Protein AF-A0A3T0C502-F1 (afdb_monomer_lite)

Sequence (153 aa):
MANKHCISLKINGWQAVAGLDWHVELTRHRRTLRAQARTRGHALFVVVPEKDDGVDGALTGSGSPPAEGTGLQVSLAQLVLPGLGPATAAIFPLDNLYWFVASEPDGRLSLFSDIVGTRDQVIQALRLYEERTPLPEAGRRCLAPGRFRGAGQ

Secondary structure (DSSP, 8-state):
---PPPEEEEETTEEEEE--EEEEES---HHHHHHHHHHTT-SEEEEEEPPSSS---EEEEEE------SSPEEEHHHHHHHHH-TTEEEEEE-SSSEEEEEB-TTSPBPTT--EEE-HHHHHHHHHHHHHHSPPPTT--EEE--GGGS-S--

Structure (mmCIF, N/CA/C/O backbone):
data_AF-A0A3T0C502-F1
#
_entry.id   AF-A0A3T0C502-F1
#
loop_
_atom_site.group_PDB
_atom_site.id
_atom_site.type_symbol
_atom_site.label_atom_id
_atom_site.label_alt_id
_atom_site.label_comp_id
_atom_site.label_asym_id
_atom_site.label_entity_id
_atom_site.label_seq_id
_atom_site.pdbx_PDB_ins_code
_atom_site.Cartn_x
_atom_site.Cartn_y
_atom_site.Cartn_z
_atom_site.occupancy
_atom_site.B_iso_or_equiv
_atom_site.auth_seq_id
_atom_site.auth_comp_id
_atom_site.auth_asym_id
_atom_site.auth_atom_id
_atom_site.pdbx_PDB_model_num
ATOM 1 N N . MET A 1 1 ? 5.789 15.612 6.087 1.00 41.38 1 MET A N 1
ATOM 2 C CA . MET A 1 1 ? 5.078 14.369 5.715 1.00 41.38 1 MET A CA 1
ATOM 3 C C . MET A 1 1 ? 3.609 14.572 6.033 1.00 41.38 1 MET A C 1
ATOM 5 O O . MET A 1 1 ? 3.317 15.023 7.132 1.00 41.38 1 MET A O 1
ATOM 9 N N . ALA A 1 2 ? 2.715 14.361 5.065 1.00 44.28 2 ALA A N 1
ATOM 10 C CA . ALA A 1 2 ? 1.274 14.448 5.300 1.00 44.28 2 ALA A CA 1
ATOM 11 C C . ALA A 1 2 ? 0.855 13.366 6.309 1.00 44.28 2 ALA A C 1
ATOM 13 O O . ALA A 1 2 ? 1.360 12.248 6.236 1.00 44.28 2 ALA A O 1
ATOM 14 N N . ASN A 1 3 ? -0.035 13.704 7.244 1.00 54.72 3 ASN A N 1
ATOM 15 C CA . ASN A 1 3 ? -0.624 12.744 8.179 1.00 54.72 3 ASN A CA 1
ATOM 16 C C . ASN A 1 3 ? -1.300 11.626 7.372 1.00 54.72 3 ASN A C 1
ATOM 18 O O . ASN A 1 3 ? -2.313 11.876 6.717 1.00 54.72 3 ASN A O 1
ATOM 22 N N . LYS A 1 4 ? -0.736 10.414 7.376 1.00 67.38 4 LYS A N 1
ATOM 23 C CA . LYS A 1 4 ? -1.421 9.249 6.814 1.00 67.38 4 LYS A CA 1
ATOM 24 C C . LYS A 1 4 ? -2.505 8.808 7.786 1.00 67.38 4 LYS A C 1
ATOM 26 O O . LYS A 1 4 ? -2.261 8.676 8.983 1.00 67.38 4 LYS A O 1
ATOM 31 N N . HIS A 1 5 ? -3.708 8.591 7.269 1.00 82.56 5 HIS A N 1
ATOM 32 C CA . HIS A 1 5 ? -4.814 8.069 8.058 1.00 82.56 5 HIS A CA 1
ATOM 33 C C . HIS A 1 5 ? -4.760 6.539 8.051 1.00 82.56 5 HIS A C 1
ATOM 35 O O . HIS A 1 5 ? -4.856 5.927 6.992 1.00 82.56 5 HIS A O 1
ATOM 41 N N . CYS A 1 6 ? -4.639 5.907 9.219 1.00 87.94 6 CYS A N 1
ATOM 42 C CA . CYS A 1 6 ? -4.907 4.476 9.333 1.00 87.94 6 CYS A CA 1
ATOM 43 C C . CYS A 1 6 ? -6.409 4.262 9.539 1.00 87.94 6 CYS A C 1
ATOM 45 O O . CYS A 1 6 ? -7.013 4.899 10.403 1.00 87.94 6 CYS A O 1
ATOM 47 N N . ILE A 1 7 ? -7.003 3.333 8.794 1.00 89.31 7 ILE A N 1
ATOM 48 C CA . ILE A 1 7 ? -8.386 2.889 9.021 1.00 89.31 7 ILE A CA 1
ATOM 49 C C . ILE A 1 7 ? -8.425 1.381 9.228 1.00 89.31 7 ILE A C 1
ATOM 51 O O . ILE A 1 7 ? -7.528 0.667 8.785 1.00 89.31 7 ILE A O 1
ATOM 55 N N . SER A 1 8 ? -9.487 0.897 9.867 1.00 89.81 8 SER A N 1
ATOM 56 C CA . SER A 1 8 ? -9.753 -0.529 10.041 1.00 89.81 8 SER A CA 1
ATOM 57 C C . SER A 1 8 ? -11.122 -0.868 9.459 1.00 89.81 8 SER A C 1
ATOM 59 O O . SER A 1 8 ? -12.113 -0.211 9.772 1.00 89.81 8 SER A O 1
ATOM 61 N N . LEU A 1 9 ? -11.174 -1.887 8.605 1.00 88.62 9 LEU A N 1
ATOM 62 C CA . LEU A 1 9 ? -12.395 -2.437 8.025 1.00 88.62 9 LEU A CA 1
ATOM 63 C C . LEU A 1 9 ? -12.643 -3.829 8.606 1.00 88.62 9 LEU A C 1
ATOM 65 O O . LEU A 1 9 ? -11.736 -4.660 8.664 1.00 88.62 9 LEU A O 1
ATOM 69 N N . LYS A 1 10 ? -13.884 -4.120 9.001 1.00 88.56 10 LYS A N 1
ATOM 70 C CA . LYS A 1 10 ? -14.269 -5.471 9.432 1.00 88.56 10 LYS A CA 1
ATOM 71 C C . LYS A 1 10 ? -14.574 -6.327 8.205 1.00 88.56 10 LYS A C 1
ATOM 73 O O . LYS A 1 10 ? -15.567 -6.086 7.527 1.00 88.56 10 LYS A O 1
ATOM 78 N N . ILE A 1 11 ? -13.745 -7.334 7.936 1.00 84.94 11 ILE A N 1
ATOM 79 C CA . ILE A 1 11 ? -13.925 -8.270 6.814 1.00 84.94 11 ILE A CA 1
ATOM 80 C C . ILE A 1 11 ? -13.817 -9.695 7.353 1.00 84.94 11 ILE A C 1
ATOM 82 O O . ILE A 1 11 ? -12.772 -10.072 7.869 1.00 84.94 11 ILE A O 1
ATOM 86 N N . ASN A 1 12 ? -14.887 -10.491 7.245 1.00 82.44 12 ASN A N 1
ATOM 87 C CA . ASN A 1 12 ? -14.915 -11.909 7.647 1.00 82.44 12 ASN A CA 1
ATOM 88 C C . ASN A 1 12 ? -14.347 -12.186 9.059 1.00 82.44 12 ASN A C 1
ATOM 90 O O . ASN A 1 12 ? -13.645 -13.168 9.279 1.00 82.44 12 ASN A O 1
ATOM 94 N N . GLY A 1 13 ? -14.626 -11.300 10.022 1.00 83.25 13 GLY A N 1
ATOM 95 C CA . GLY A 1 13 ? -14.128 -11.409 11.401 1.00 83.25 13 GLY A CA 1
ATOM 96 C C . GLY A 1 13 ? -12.702 -10.886 11.625 1.00 83.25 13 GLY A C 1
ATOM 97 O O . GLY A 1 13 ? -12.251 -10.824 12.769 1.00 83.25 13 GLY A O 1
ATOM 98 N N . TRP A 1 14 ? -12.001 -10.461 10.574 1.00 85.44 14 TRP A N 1
ATOM 99 C CA . TRP A 1 14 ? -10.716 -9.770 10.665 1.00 85.44 14 TRP A CA 1
ATOM 100 C C . TRP A 1 14 ? -10.892 -8.258 10.734 1.00 85.44 14 TRP A C 1
ATOM 102 O O . TRP A 1 14 ? -11.866 -7.698 10.228 1.00 85.44 14 TRP A O 1
ATOM 112 N N . GLN A 1 15 ? -9.902 -7.602 11.330 1.00 89.19 15 GLN A N 1
ATOM 113 C CA . GLN A 1 15 ? -9.708 -6.162 11.240 1.00 89.19 15 GLN A CA 1
ATOM 114 C C . GLN A 1 15 ? -8.661 -5.875 10.169 1.00 89.19 15 GLN A C 1
ATOM 116 O O . GLN A 1 15 ? -7.459 -5.926 10.424 1.00 89.19 15 GLN A O 1
ATOM 121 N N . ALA A 1 16 ? -9.113 -5.626 8.946 1.00 90.19 16 ALA A N 1
ATOM 122 C CA . ALA A 1 16 ? -8.233 -5.310 7.837 1.00 90.19 16 ALA A CA 1
ATOM 123 C C . ALA A 1 16 ? -7.858 -3.825 7.872 1.00 90.19 16 ALA A C 1
ATOM 125 O O . ALA A 1 16 ? -8.712 -2.951 7.733 1.00 90.19 16 ALA A O 1
ATOM 126 N N . VAL A 1 17 ? -6.574 -3.547 8.062 1.00 90.88 17 VAL A N 1
ATOM 127 C CA . VAL A 1 17 ? -6.029 -2.205 8.252 1.00 90.88 17 VAL A CA 1
ATOM 128 C C . VAL A 1 17 ? -5.441 -1.682 6.948 1.00 90.88 17 VAL A C 1
ATOM 130 O O . VAL A 1 17 ? -4.624 -2.357 6.320 1.00 90.88 17 VAL A O 1
ATOM 133 N N . ALA A 1 18 ? -5.835 -0.471 6.569 1.00 92.75 18 ALA A N 1
ATOM 134 C CA . ALA A 1 18 ? -5.265 0.283 5.455 1.00 92.75 18 ALA A CA 1
ATOM 135 C C . ALA A 1 18 ? -4.549 1.534 5.967 1.00 92.75 18 ALA A C 1
ATOM 137 O O . ALA A 1 18 ? -4.845 2.014 7.067 1.00 92.75 18 ALA A O 1
ATOM 138 N N . GLY A 1 19 ? -3.643 2.080 5.158 1.00 92.06 19 GLY A N 1
ATOM 139 C CA . GLY A 1 19 ? -2.880 3.269 5.529 1.00 92.06 19 GLY A CA 1
ATOM 140 C C . GLY A 1 19 ? -1.625 2.952 6.336 1.00 92.06 19 GLY A C 1
ATOM 141 O O . GLY A 1 19 ? -1.269 3.741 7.208 1.00 92.06 19 GLY A O 1
ATOM 142 N N . LEU A 1 20 ? -1.003 1.786 6.128 1.00 90.38 20 LEU A N 1
ATOM 143 C CA . LEU A 1 20 ? 0.241 1.439 6.812 1.00 90.38 20 LEU A CA 1
ATOM 144 C C . LEU A 1 20 ? 1.429 2.186 6.195 1.00 90.38 20 LEU A C 1
ATOM 146 O O . LEU A 1 20 ? 1.501 2.433 4.990 1.00 90.38 20 LEU A O 1
ATOM 150 N N . ASP A 1 21 ? 2.397 2.524 7.036 1.00 86.44 21 ASP A N 1
ATOM 151 C CA . ASP A 1 21 ? 3.694 3.019 6.611 1.00 86.44 21 ASP A CA 1
ATOM 152 C C . ASP A 1 21 ? 4.592 1.855 6.224 1.00 86.44 21 ASP A C 1
ATOM 154 O O . ASP A 1 21 ? 4.943 1.008 7.049 1.00 86.44 21 ASP A O 1
ATOM 158 N N . TRP A 1 22 ? 4.928 1.815 4.937 1.00 87.00 22 TRP A N 1
ATOM 159 C CA . TRP A 1 22 ? 5.726 0.762 4.336 1.00 87.00 22 TRP A CA 1
ATOM 160 C C . TRP A 1 22 ? 7.195 1.165 4.235 1.00 87.00 22 TRP A C 1
ATOM 162 O O . TRP A 1 22 ? 7.528 2.231 3.715 1.00 87.00 22 TRP A O 1
ATOM 172 N N . HIS A 1 23 ? 8.075 0.285 4.706 1.00 82.38 23 HIS A N 1
ATOM 173 C CA . HIS A 1 23 ? 9.520 0.482 4.734 1.00 82.38 23 HIS A CA 1
ATOM 174 C C . HIS A 1 23 ? 10.250 -0.763 4.246 1.00 82.38 23 HIS A C 1
ATOM 176 O O . HIS A 1 23 ? 9.935 -1.878 4.666 1.00 82.38 23 HIS A O 1
ATOM 182 N N . VAL A 1 24 ? 11.267 -0.564 3.407 1.00 82.62 24 VAL A N 1
ATOM 183 C CA . VAL A 1 24 ? 12.256 -1.607 3.117 1.00 82.62 24 VAL A CA 1
ATOM 184 C C . VAL A 1 24 ? 13.231 -1.672 4.279 1.00 82.62 24 VAL A C 1
ATOM 186 O O . VAL A 1 24 ? 13.819 -0.665 4.671 1.00 82.62 24 VAL A O 1
ATOM 189 N N . GLU A 1 25 ? 13.397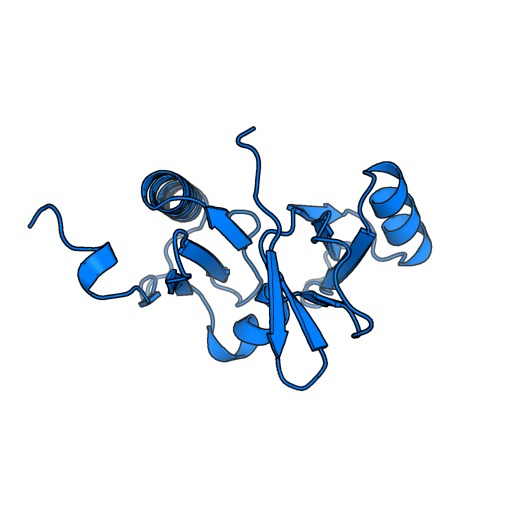 -2.866 4.820 1.00 81.75 25 GLU A N 1
ATOM 190 C CA . GLU A 1 25 ? 14.316 -3.167 5.903 1.00 81.75 25 GLU A CA 1
ATOM 191 C C . GLU A 1 25 ? 15.440 -4.040 5.368 1.00 81.75 25 GLU A C 1
ATOM 193 O O . GLU A 1 25 ? 1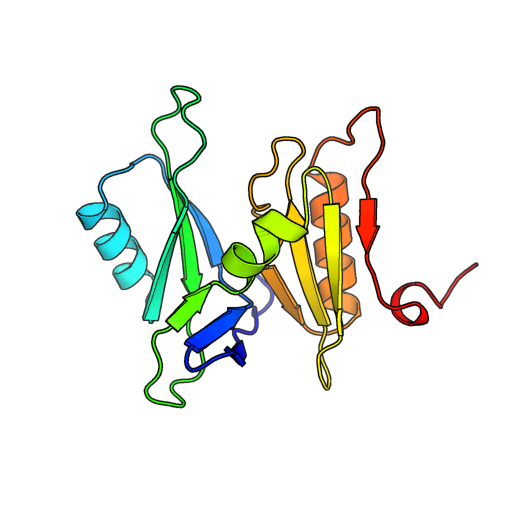5.189 -5.001 4.649 1.00 81.75 25 GLU A O 1
ATOM 198 N N . LEU A 1 26 ? 16.677 -3.748 5.766 1.00 78.69 26 LEU A N 1
ATOM 199 C CA . LEU A 1 26 ? 17.885 -4.455 5.312 1.00 78.69 26 LEU A CA 1
ATOM 200 C C . LEU A 1 26 ? 18.121 -5.786 6.051 1.00 78.69 26 LEU A C 1
ATOM 202 O O . LEU A 1 26 ? 19.238 -6.290 6.125 1.00 78.69 26 LEU A O 1
ATOM 206 N N . THR A 1 27 ? 17.099 -6.320 6.721 1.00 76.88 27 THR A N 1
ATOM 207 C CA . THR A 1 27 ? 17.199 -7.567 7.478 1.00 76.88 27 THR A CA 1
ATOM 208 C C . THR A 1 27 ? 15.907 -8.362 7.398 1.00 76.88 27 THR A C 1
ATOM 210 O O . THR A 1 27 ? 14.814 -7.807 7.359 1.00 76.88 27 THR A O 1
ATOM 213 N N . ARG A 1 28 ? 16.021 -9.692 7.448 1.00 73.62 28 ARG A N 1
ATOM 214 C CA . ARG A 1 28 ? 14.883 -10.623 7.534 1.00 73.62 28 ARG A CA 1
ATOM 215 C C . ARG A 1 28 ? 14.614 -11.103 8.966 1.00 73.62 28 ARG A C 1
ATOM 217 O O . ARG A 1 28 ? 13.663 -11.849 9.217 1.00 73.62 28 ARG A O 1
ATOM 224 N N . HIS A 1 29 ? 15.430 -10.691 9.942 1.00 80.81 29 HIS A N 1
ATOM 225 C CA . HIS A 1 29 ? 15.307 -11.162 11.320 1.00 80.81 29 HIS A CA 1
ATOM 226 C C . HIS A 1 29 ? 14.041 -10.616 11.987 1.00 80.81 29 HIS A C 1
ATOM 228 O O . HIS A 1 29 ? 14.021 -9.515 12.535 1.00 80.81 29 HIS A O 1
ATOM 234 N N . ARG A 1 30 ? 12.980 -11.432 12.021 1.00 76.25 30 ARG A N 1
ATOM 235 C CA . ARG A 1 30 ? 11.655 -11.061 12.558 1.00 76.25 30 ARG A CA 1
ATOM 236 C C . ARG A 1 30 ? 11.701 -10.446 13.960 1.00 76.25 30 ARG A C 1
ATOM 238 O O . ARG A 1 30 ? 10.876 -9.590 14.264 1.00 76.25 30 ARG A O 1
ATOM 245 N N . ARG A 1 31 ? 12.632 -10.874 14.823 1.00 81.38 31 ARG A N 1
ATOM 246 C CA . ARG A 1 31 ? 12.812 -10.294 16.167 1.00 81.38 31 ARG A CA 1
ATOM 247 C C . ARG A 1 31 ? 13.289 -8.841 16.093 1.00 81.38 31 ARG A C 1
ATOM 249 O O . ARG A 1 31 ? 12.717 -8.000 16.778 1.00 81.38 31 ARG A O 1
ATOM 256 N N . THR A 1 32 ? 14.281 -8.564 15.251 1.00 81.69 32 THR A N 1
ATOM 257 C CA . THR A 1 32 ? 14.820 -7.220 15.001 1.00 81.69 32 THR A CA 1
ATOM 258 C C . THR A 1 32 ? 13.765 -6.325 14.369 1.00 81.69 32 THR A C 1
ATOM 260 O O . THR A 1 32 ? 13.492 -5.250 14.893 1.00 81.69 32 THR A O 1
ATOM 263 N N . LEU A 1 33 ? 13.082 -6.816 13.333 1.00 77.62 33 LEU A N 1
ATOM 264 C CA . LEU A 1 33 ? 12.044 -6.049 12.648 1.00 77.62 33 LEU A CA 1
ATOM 265 C C . LEU A 1 33 ? 10.871 -5.691 13.578 1.00 77.62 33 LEU A C 1
ATOM 267 O O . LEU A 1 33 ? 10.401 -4.557 13.601 1.00 77.62 33 LEU A O 1
ATOM 271 N N . ARG A 1 34 ? 10.438 -6.634 14.430 1.00 76.81 34 ARG A N 1
ATOM 272 C CA . ARG A 1 34 ? 9.427 -6.362 15.468 1.00 76.81 34 ARG A CA 1
ATOM 273 C C . ARG A 1 34 ? 9.899 -5.326 16.486 1.00 76.81 34 ARG A C 1
ATOM 275 O O . ARG A 1 34 ? 9.087 -4.538 16.961 1.00 76.81 34 ARG A O 1
ATOM 282 N N . ALA A 1 35 ? 11.178 -5.345 16.863 1.00 80.75 35 ALA A N 1
ATOM 283 C CA . ALA A 1 35 ? 11.734 -4.352 17.777 1.00 80.75 35 ALA A CA 1
ATOM 284 C C . ALA A 1 35 ? 11.742 -2.955 17.133 1.00 80.75 35 ALA A C 1
ATOM 286 O O . ALA A 1 35 ? 11.277 -2.007 17.758 1.00 80.75 35 ALA A O 1
ATOM 287 N N . GLN A 1 36 ? 12.161 -2.845 15.869 1.00 77.94 36 GLN A N 1
ATOM 288 C CA . GLN A 1 36 ? 12.138 -1.591 15.109 1.00 77.94 36 GLN A CA 1
ATOM 289 C C . GLN A 1 36 ? 10.715 -1.032 14.967 1.00 77.94 36 GLN A C 1
ATOM 291 O O . GLN A 1 36 ? 10.474 0.136 15.266 1.00 77.94 36 GLN A O 1
ATOM 296 N N . ALA A 1 37 ? 9.738 -1.870 14.617 1.00 72.56 37 ALA A N 1
ATOM 297 C CA . ALA A 1 37 ? 8.341 -1.445 14.520 1.00 72.56 37 ALA A CA 1
ATOM 298 C C . ALA A 1 37 ? 7.785 -0.906 15.848 1.00 72.56 37 ALA A C 1
ATOM 300 O O . ALA A 1 37 ? 7.097 0.114 15.865 1.00 72.56 37 ALA A O 1
ATOM 301 N N . ARG A 1 38 ? 8.148 -1.536 16.975 1.00 74.44 38 ARG A N 1
ATOM 302 C CA . ARG A 1 38 ? 7.800 -1.034 18.314 1.00 74.44 38 ARG A CA 1
ATOM 303 C C . ARG A 1 38 ? 8.454 0.307 18.623 1.00 74.44 38 ARG A C 1
ATOM 305 O O . ARG A 1 38 ? 7.785 1.169 19.179 1.00 74.44 38 ARG A O 1
ATOM 312 N N . THR A 1 39 ? 9.720 0.514 18.249 1.00 77.50 39 THR A N 1
ATOM 313 C CA . THR A 1 39 ? 10.389 1.816 18.455 1.00 77.50 39 THR A CA 1
ATOM 314 C C . THR A 1 39 ? 9.743 2.953 17.666 1.00 77.50 39 THR A C 1
ATOM 316 O O . THR A 1 39 ? 9.821 4.100 18.088 1.00 77.50 39 THR A O 1
ATOM 319 N N . ARG A 1 40 ? 9.049 2.639 16.566 1.00 71.19 40 ARG A N 1
ATOM 320 C CA . ARG A 1 40 ? 8.265 3.600 15.778 1.00 71.19 40 ARG A CA 1
ATOM 321 C C . ARG A 1 40 ? 6.842 3.823 16.325 1.00 71.19 40 ARG A C 1
ATOM 323 O O . ARG A 1 40 ? 6.085 4.597 15.757 1.00 71.19 40 ARG A O 1
ATOM 330 N N . GLY A 1 41 ? 6.476 3.172 17.435 1.00 61.84 41 GLY A N 1
ATOM 331 C CA . GLY A 1 41 ? 5.191 3.368 18.117 1.00 61.84 41 GLY A CA 1
ATOM 332 C C . GLY A 1 41 ? 3.995 2.682 17.451 1.00 61.84 41 GLY A C 1
ATOM 333 O O . GLY A 1 41 ? 2.855 3.031 17.748 1.00 61.84 41 GLY A O 1
ATOM 334 N N . HIS A 1 42 ? 4.225 1.720 16.556 1.00 66.44 42 HIS A N 1
ATOM 335 C CA . HIS A 1 42 ? 3.154 1.111 15.767 1.00 66.44 42 HIS A CA 1
ATOM 336 C C . HIS A 1 42 ? 2.541 -0.129 16.432 1.00 66.44 42 HIS A C 1
ATOM 338 O O . HIS A 1 42 ? 3.248 -0.964 17.002 1.00 66.44 42 HIS A O 1
ATOM 344 N N . ALA A 1 43 ? 1.215 -0.263 16.320 1.00 60.78 43 ALA A N 1
ATOM 345 C CA . ALA A 1 43 ? 0.443 -1.353 16.923 1.00 60.78 43 ALA A CA 1
ATOM 346 C C . ALA A 1 43 ? 0.337 -2.586 16.009 1.00 60.78 43 ALA A C 1
ATOM 348 O O . ALA A 1 43 ? 0.371 -3.718 16.493 1.00 60.78 43 ALA A O 1
ATOM 349 N N . LEU A 1 44 ? 0.273 -2.372 14.691 1.00 70.00 44 LEU A N 1
ATOM 350 C CA . LEU A 1 44 ? 0.312 -3.442 13.698 1.00 70.00 44 LEU A CA 1
ATOM 351 C C . LEU A 1 44 ? 1.704 -3.525 13.067 1.00 70.00 44 LEU A C 1
ATOM 353 O O . LEU A 1 44 ? 2.298 -2.506 12.717 1.00 70.00 44 LEU A O 1
ATOM 357 N N . PHE A 1 45 ? 2.206 -4.749 12.910 1.00 73.44 45 PHE A N 1
ATOM 358 C CA . PHE A 1 45 ? 3.467 -5.036 12.240 1.00 73.44 45 PHE A CA 1
ATOM 359 C C . PHE A 1 45 ? 3.287 -6.190 11.258 1.00 73.44 45 PHE A C 1
ATOM 361 O O . PHE A 1 45 ? 3.023 -7.329 11.658 1.00 73.44 45 PHE A O 1
ATOM 368 N N . VAL A 1 46 ? 3.457 -5.889 9.976 1.00 75.81 46 VAL A N 1
ATOM 369 C CA . VAL A 1 46 ? 3.336 -6.847 8.879 1.00 75.81 46 VAL A CA 1
ATOM 370 C C . VAL A 1 46 ? 4.684 -6.989 8.193 1.00 75.81 46 VAL A C 1
ATOM 372 O O . VAL A 1 46 ? 5.351 -5.993 7.943 1.00 75.81 46 VAL A O 1
ATOM 375 N N . VAL A 1 47 ? 5.081 -8.227 7.896 1.00 72.44 47 VAL A N 1
ATOM 376 C CA . VAL A 1 47 ? 6.285 -8.534 7.113 1.00 72.44 47 VAL A CA 1
ATOM 377 C C . VAL A 1 47 ? 5.843 -9.175 5.815 1.00 72.44 47 VAL A C 1
ATOM 379 O O . VAL A 1 47 ? 5.182 -10.214 5.844 1.00 72.44 47 VAL A O 1
ATOM 382 N N . VAL A 1 48 ? 6.224 -8.578 4.693 1.00 68.38 48 VAL A N 1
ATOM 383 C CA . VAL A 1 48 ? 6.164 -9.227 3.387 1.00 68.38 48 VAL A CA 1
ATOM 384 C C . VAL A 1 48 ? 7.573 -9.741 3.100 1.00 68.38 48 VAL A C 1
ATOM 386 O O . VAL A 1 48 ? 8.506 -8.931 3.074 1.00 68.38 48 VAL A O 1
ATOM 389 N N . PRO A 1 49 ? 7.772 -11.060 2.937 1.00 58.97 49 PRO A N 1
ATOM 390 C CA . PRO A 1 49 ? 9.020 -11.541 2.375 1.00 58.97 49 PRO A CA 1
ATOM 391 C C . PRO A 1 49 ? 9.150 -10.946 0.971 1.00 58.97 49 PRO A C 1
ATOM 393 O O . PRO A 1 49 ? 8.208 -11.035 0.180 1.00 58.97 49 PRO A O 1
ATOM 396 N N . GLU A 1 50 ? 10.281 -10.308 0.671 1.00 61.28 50 GLU A N 1
ATOM 397 C CA . GLU A 1 50 ? 10.608 -10.043 -0.729 1.00 61.28 50 GLU A CA 1
ATOM 398 C C . GLU A 1 50 ? 10.702 -11.383 -1.466 1.00 61.28 50 GLU A C 1
ATOM 400 O O . GLU A 1 50 ? 10.979 -12.419 -0.847 1.00 61.28 50 GLU A O 1
ATOM 405 N N . LYS A 1 51 ? 10.422 -11.376 -2.776 1.00 55.75 51 LYS A N 1
ATOM 406 C CA . LYS A 1 51 ? 10.696 -12.549 -3.606 1.00 55.75 51 LYS A CA 1
ATOM 407 C C . LYS A 1 51 ? 12.168 -12.945 -3.408 1.00 55.75 51 LYS A C 1
ATOM 409 O O . LYS A 1 51 ? 13.003 -12.140 -2.986 1.00 55.75 51 LYS A O 1
ATOM 414 N N . ASP A 1 52 ? 12.446 -14.230 -3.595 1.00 52.44 52 ASP A N 1
ATOM 415 C CA . ASP A 1 52 ? 13.756 -14.837 -3.352 1.00 52.44 52 ASP A CA 1
ATOM 416 C C . ASP A 1 52 ? 14.765 -14.417 -4.442 1.00 52.44 52 ASP A C 1
ATOM 418 O O . ASP A 1 52 ? 15.257 -15.215 -5.233 1.00 52.44 52 ASP A O 1
ATOM 422 N N . ASP A 1 53 ? 15.048 -13.117 -4.496 1.00 51.97 53 ASP A N 1
ATOM 423 C CA . ASP A 1 53 ? 15.867 -12.447 -5.508 1.00 51.97 53 ASP A CA 1
ATOM 424 C C . ASP A 1 53 ? 17.342 -12.381 -5.069 1.00 51.97 53 ASP A C 1
ATOM 426 O O . ASP A 1 53 ? 18.166 -11.739 -5.715 1.00 51.97 53 ASP A O 1
ATOM 430 N N . GLY A 1 54 ? 17.680 -12.978 -3.919 1.00 50.72 54 GLY A N 1
ATOM 431 C CA . GLY A 1 54 ? 19.002 -12.868 -3.296 1.00 50.72 54 GLY A CA 1
ATOM 432 C C . GLY A 1 54 ? 19.272 -11.537 -2.579 1.00 50.72 54 GLY A C 1
ATOM 433 O O . GLY A 1 54 ? 20.397 -11.313 -2.142 1.00 50.72 54 GLY A O 1
ATOM 434 N N . VAL A 1 55 ? 18.271 -10.658 -2.430 1.00 51.19 55 VAL A N 1
ATOM 435 C CA . VAL A 1 55 ? 18.391 -9.411 -1.655 1.00 51.19 55 VAL A CA 1
ATOM 436 C C . VAL A 1 55 ? 18.022 -9.663 -0.187 1.00 51.19 55 VAL A C 1
ATOM 438 O O . VAL A 1 55 ? 16.907 -10.092 0.133 1.00 51.19 55 VAL A O 1
ATOM 441 N N . ASP A 1 56 ? 18.964 -9.389 0.719 1.00 55.09 56 ASP A N 1
ATOM 442 C CA . ASP A 1 56 ? 18.783 -9.464 2.172 1.00 55.09 56 ASP A CA 1
ATOM 443 C C . ASP A 1 56 ? 17.880 -8.324 2.668 1.00 55.09 56 ASP A C 1
ATOM 445 O O . ASP A 1 56 ? 18.335 -7.303 3.181 1.00 55.09 56 ASP A O 1
ATOM 449 N N . GLY A 1 57 ? 16.568 -8.485 2.504 1.00 65.44 57 GLY A N 1
ATOM 450 C CA . GLY A 1 57 ? 15.608 -7.486 2.954 1.00 65.44 57 GLY A CA 1
ATOM 451 C C . GLY A 1 57 ? 14.214 -8.017 3.256 1.00 65.44 57 GLY A C 1
ATOM 452 O O . GLY A 1 57 ? 13.883 -9.176 2.987 1.00 65.44 57 GLY A O 1
ATOM 453 N N . ALA A 1 58 ? 13.410 -7.161 3.881 1.00 73.88 58 ALA A N 1
ATOM 454 C CA . ALA A 1 58 ? 11.998 -7.387 4.148 1.00 73.88 58 ALA A CA 1
ATOM 455 C C . ALA A 1 58 ? 11.212 -6.089 3.964 1.00 73.88 58 ALA A C 1
ATOM 457 O O . ALA A 1 58 ? 11.663 -5.017 4.360 1.00 73.88 58 ALA A O 1
ATOM 458 N N . LEU A 1 59 ? 9.998 -6.190 3.430 1.00 76.88 59 LEU A N 1
ATOM 459 C CA . LEU A 1 59 ? 9.074 -5.066 3.399 1.00 76.88 59 LEU A CA 1
ATOM 460 C C . LEU A 1 59 ? 8.232 -5.097 4.676 1.00 76.88 59 LEU A C 1
ATOM 462 O O . LEU A 1 59 ? 7.550 -6.088 4.953 1.00 76.88 59 LEU A O 1
ATOM 466 N N . THR A 1 60 ? 8.278 -4.024 5.460 1.00 80.38 60 THR A N 1
ATOM 467 C CA . THR A 1 60 ? 7.513 -3.917 6.703 1.00 80.38 60 THR A CA 1
ATOM 468 C C . THR A 1 60 ? 6.455 -2.839 6.615 1.00 80.38 60 THR A C 1
ATOM 470 O O . THR A 1 60 ? 6.737 -1.741 6.154 1.00 80.38 60 THR A O 1
ATOM 473 N N . GLY A 1 61 ? 5.236 -3.175 7.029 1.00 82.62 61 GLY A N 1
ATOM 474 C CA . GLY A 1 61 ? 4.107 -2.254 7.114 1.00 82.62 61 GLY A CA 1
ATOM 475 C C . GLY A 1 61 ? 3.753 -2.015 8.570 1.00 82.62 61 GLY A C 1
ATOM 476 O O . GLY A 1 61 ? 3.580 -2.979 9.328 1.00 82.62 61 GLY A O 1
ATOM 477 N N . SER A 1 62 ? 3.650 -0.753 8.968 1.00 80.44 62 SER A N 1
ATOM 478 C CA . SER A 1 62 ? 3.375 -0.393 10.351 1.00 80.44 62 SER A CA 1
ATOM 479 C C . SER A 1 62 ? 2.473 0.827 10.474 1.00 80.44 62 SER A C 1
ATOM 481 O O . SER A 1 62 ? 2.562 1.758 9.691 1.00 80.44 62 SER A O 1
ATOM 483 N N . GLY A 1 63 ? 1.564 0.820 11.443 1.00 79.56 63 GLY A N 1
ATOM 484 C CA . GLY A 1 63 ? 0.602 1.904 11.614 1.00 79.56 63 GLY A CA 1
ATOM 485 C C . GLY A 1 63 ? -0.098 1.849 12.962 1.00 79.56 63 GLY A C 1
ATOM 486 O O . GLY A 1 63 ? 0.070 0.897 13.734 1.00 79.56 63 GLY A O 1
ATOM 487 N N . SER A 1 64 ? -0.886 2.885 13.229 1.00 76.12 64 SER A N 1
ATOM 488 C CA . SER A 1 64 ? -1.678 3.033 14.452 1.00 76.12 64 SER A CA 1
ATOM 489 C C . SER A 1 64 ? -3.164 2.998 14.092 1.00 76.12 64 SER A C 1
ATOM 491 O O . SER A 1 64 ? -3.799 4.051 14.021 1.00 76.12 64 SER A O 1
ATOM 493 N N . PRO A 1 65 ? -3.724 1.809 13.785 1.00 76.44 65 PRO A N 1
ATOM 494 C CA . PRO A 1 65 ? -5.150 1.684 13.520 1.00 76.44 65 PRO A CA 1
ATOM 495 C C . PRO A 1 65 ? -5.969 2.111 14.746 1.00 76.44 65 PRO A C 1
ATOM 497 O O . PRO A 1 65 ? -5.488 1.979 15.877 1.00 76.44 65 PRO A O 1
ATOM 500 N N . PRO A 1 66 ? -7.219 2.567 14.551 1.00 75.50 66 PRO A N 1
ATOM 501 C CA . PRO A 1 66 ? -8.149 2.772 15.655 1.00 75.50 66 PRO A CA 1
ATOM 502 C C . PRO A 1 66 ? -8.222 1.514 16.529 1.00 75.50 66 PRO A C 1
ATOM 504 O O . PRO A 1 66 ? -8.317 0.403 16.006 1.00 75.50 66 PRO A O 1
ATOM 507 N N . ALA A 1 67 ? -8.193 1.677 17.854 1.00 66.06 67 ALA A N 1
ATOM 508 C CA . ALA A 1 67 ? -8.163 0.575 18.825 1.00 66.06 67 ALA A CA 1
ATOM 509 C C . ALA A 1 67 ? -9.496 -0.203 18.936 1.00 66.06 67 ALA A C 1
ATOM 511 O O . ALA A 1 67 ? -9.767 -0.859 19.940 1.00 66.06 67 ALA A O 1
ATOM 512 N N . GLU A 1 68 ? -10.364 -0.109 17.931 1.00 64.56 68 GLU A N 1
ATOM 513 C CA . GLU A 1 68 ? -11.734 -0.589 18.016 1.00 64.56 68 GLU A CA 1
ATOM 514 C C . GLU A 1 68 ? -11.872 -2.046 17.572 1.00 64.56 68 GLU A C 1
ATOM 516 O O . GLU A 1 68 ? -11.787 -2.385 16.392 1.00 64.56 68 GLU A O 1
ATOM 521 N N . GLY A 1 69 ? -12.180 -2.912 18.540 1.00 63.50 69 GLY A N 1
ATOM 522 C CA . GLY A 1 69 ? -12.649 -4.285 18.352 1.00 63.50 69 GLY A CA 1
ATOM 523 C C . GLY A 1 69 ? -11.625 -5.367 18.711 1.00 63.50 69 GLY A C 1
ATOM 524 O O . GLY A 1 69 ? -10.476 -5.090 19.027 1.00 63.50 69 GLY A O 1
ATOM 525 N N . THR A 1 70 ? -12.071 -6.621 18.668 1.00 66.38 70 THR A N 1
ATOM 526 C CA . THR A 1 70 ? -11.347 -7.791 19.201 1.00 66.38 70 THR A CA 1
ATOM 527 C C . THR A 1 70 ? -10.792 -8.730 18.123 1.00 66.38 70 THR A C 1
ATOM 529 O O . THR A 1 70 ? -10.312 -9.817 18.437 1.00 66.38 70 THR A O 1
ATOM 532 N N . GLY A 1 71 ? -10.891 -8.348 16.847 1.00 71.94 71 GLY A N 1
ATOM 533 C CA . GLY A 1 71 ? -10.494 -9.194 15.720 1.00 71.94 71 GLY A CA 1
ATOM 534 C C . GLY A 1 71 ? -8.987 -9.169 15.466 1.00 71.94 71 GLY A C 1
ATOM 535 O O . GLY A 1 71 ? -8.308 -8.195 15.786 1.00 71.94 71 GLY A O 1
ATOM 536 N N . LEU A 1 72 ? -8.466 -10.226 14.838 1.00 81.88 72 LEU A N 1
ATOM 537 C CA . LEU A 1 72 ? -7.079 -10.252 14.370 1.00 81.88 72 LEU A CA 1
ATOM 538 C C . LEU A 1 72 ? -6.855 -9.120 13.358 1.00 81.88 72 LEU A C 1
ATOM 540 O O . LEU A 1 72 ? -7.575 -9.029 12.360 1.00 81.88 72 LEU A O 1
ATOM 544 N N . GLN A 1 73 ? -5.854 -8.280 13.615 1.00 84.00 73 GLN A N 1
ATOM 545 C CA . GLN A 1 73 ? -5.467 -7.206 12.707 1.00 84.00 73 GLN A CA 1
ATOM 546 C C . GLN A 1 73 ? -4.582 -7.739 11.578 1.00 84.00 73 GLN A C 1
ATOM 548 O O . GLN A 1 73 ? -3.590 -8.427 11.822 1.00 84.00 73 GLN A O 1
ATOM 553 N N . VAL A 1 74 ? -4.941 -7.407 10.341 1.00 86.75 74 VAL A N 1
ATOM 554 C CA . VAL A 1 74 ? -4.253 -7.840 9.114 1.00 86.75 74 VAL A CA 1
ATOM 555 C C . VAL A 1 74 ? -4.082 -6.653 8.166 1.00 86.75 74 VAL A C 1
ATOM 557 O O . VAL A 1 74 ? -4.870 -5.716 8.216 1.00 86.75 74 VAL A O 1
ATOM 560 N N . SER A 1 75 ? -3.073 -6.659 7.291 1.00 89.38 75 SER A N 1
ATOM 561 C CA . SER A 1 75 ? -2.926 -5.599 6.279 1.00 89.38 75 SER A CA 1
ATOM 562 C C . SER A 1 75 ? -3.935 -5.789 5.148 1.00 89.38 75 SER A C 1
ATOM 564 O O . SER A 1 75 ? -3.927 -6.818 4.472 1.00 89.38 75 SER A O 1
ATOM 566 N N . LEU A 1 76 ? -4.758 -4.773 4.888 1.00 92.44 76 LEU A N 1
ATOM 567 C CA . LEU A 1 76 ? -5.682 -4.774 3.758 1.00 92.44 76 LEU A CA 1
ATOM 568 C C . LEU A 1 76 ? -4.931 -4.761 2.419 1.00 92.44 76 LEU A C 1
ATOM 570 O O . LEU A 1 76 ? -5.324 -5.473 1.497 1.00 92.44 76 LEU A O 1
ATOM 574 N N . ALA A 1 77 ? -3.820 -4.022 2.325 1.00 92.50 77 ALA A N 1
ATOM 575 C CA . ALA A 1 77 ? -2.975 -3.994 1.132 1.00 92.50 77 ALA A CA 1
ATOM 576 C C . ALA A 1 77 ? -2.457 -5.394 0.758 1.00 92.50 77 ALA A C 1
ATOM 578 O O . ALA A 1 77 ? -2.505 -5.775 -0.410 1.00 92.50 77 ALA A O 1
ATOM 579 N N . GLN A 1 78 ? -2.046 -6.203 1.742 1.00 88.56 78 GLN A N 1
ATOM 580 C CA . GLN A 1 78 ? -1.650 -7.591 1.487 1.00 88.56 78 GLN A CA 1
ATOM 581 C C . GLN A 1 78 ? -2.810 -8.481 1.040 1.00 88.56 78 GLN A C 1
ATOM 583 O O . GLN A 1 78 ? -2.607 -9.351 0.197 1.00 88.56 78 GLN A O 1
ATOM 588 N N . LEU A 1 79 ? -4.013 -8.279 1.585 1.00 90.06 79 LEU A N 1
ATOM 589 C CA . LEU A 1 79 ? -5.181 -9.072 1.198 1.00 90.06 79 LEU A CA 1
ATOM 590 C C . LEU A 1 79 ? -5.575 -8.843 -0.265 1.00 90.06 79 LEU A C 1
ATOM 592 O O . LEU A 1 79 ? -5.979 -9.788 -0.939 1.00 90.06 79 LEU A O 1
ATOM 596 N N . VAL A 1 80 ? -5.454 -7.609 -0.764 1.00 91.69 80 VAL A N 1
ATOM 597 C CA . VAL A 1 80 ? -5.846 -7.277 -2.145 1.00 91.69 80 VAL A CA 1
ATOM 598 C C . VAL A 1 80 ? -4.745 -7.532 -3.171 1.00 91.69 80 VAL A C 1
ATOM 600 O O . VAL A 1 80 ? -5.058 -7.715 -4.347 1.00 91.69 80 VAL A O 1
ATOM 603 N N . LEU A 1 81 ? -3.472 -7.561 -2.754 1.00 90.50 81 LEU A N 1
ATOM 604 C CA . LEU A 1 81 ? -2.321 -7.650 -3.658 1.00 90.50 81 LEU A CA 1
ATOM 605 C C . LEU A 1 81 ? -2.411 -8.820 -4.663 1.00 90.50 81 LEU A C 1
ATOM 607 O O . LEU A 1 81 ? -2.175 -8.574 -5.847 1.00 90.50 81 LEU A O 1
ATOM 611 N N . PRO A 1 82 ? -2.824 -10.049 -4.278 1.00 89.81 82 PRO A N 1
ATOM 612 C CA . PRO A 1 82 ? -2.971 -11.146 -5.237 1.00 89.81 82 PRO A CA 1
ATOM 613 C C . PRO A 1 82 ? -3.997 -10.863 -6.343 1.00 89.81 82 PRO A C 1
ATOM 615 O O . PRO A 1 82 ? -3.776 -11.225 -7.495 1.00 89.81 82 PRO A O 1
ATOM 618 N N . GLY A 1 83 ? -5.108 -10.196 -6.013 1.00 90.88 83 GLY A N 1
ATOM 619 C CA . GLY A 1 83 ? -6.138 -9.819 -6.987 1.00 90.88 83 GLY A CA 1
ATOM 620 C C . GLY A 1 83 ? -5.767 -8.588 -7.818 1.00 90.88 83 GLY A C 1
ATOM 621 O O . GLY A 1 83 ? -6.249 -8.425 -8.940 1.00 90.88 83 GLY A O 1
ATOM 622 N N . LEU A 1 84 ? -4.890 -7.730 -7.289 1.00 91.56 84 LEU A N 1
ATOM 623 C CA . LEU A 1 84 ? -4.423 -6.521 -7.960 1.00 91.56 84 LEU A CA 1
ATOM 624 C C . LEU A 1 84 ? -3.537 -6.838 -9.171 1.00 91.56 84 LEU A C 1
ATOM 626 O O . LEU A 1 84 ? -3.576 -6.099 -10.150 1.00 91.56 84 LEU A O 1
ATOM 630 N N . GLY A 1 85 ? -2.782 -7.940 -9.135 1.00 90.50 85 GLY A N 1
ATOM 631 C CA . GLY A 1 85 ? -1.823 -8.304 -10.184 1.00 90.50 85 GLY A CA 1
ATOM 632 C C . GLY A 1 85 ? -0.635 -7.333 -10.279 1.00 90.50 85 GLY A C 1
ATOM 633 O O . GLY A 1 85 ? -0.585 -6.353 -9.537 1.00 90.50 85 GLY A O 1
ATOM 634 N N . PRO A 1 86 ? 0.347 -7.586 -11.160 1.00 92.25 86 PRO A N 1
ATOM 635 C CA . PRO A 1 86 ? 1.514 -6.717 -11.330 1.00 92.25 86 PRO A CA 1
ATOM 636 C C . PRO A 1 86 ? 1.166 -5.379 -11.996 1.00 92.25 86 PRO A C 1
ATOM 638 O O . PRO A 1 86 ? 0.143 -5.261 -12.678 1.00 92.25 86 PRO A O 1
ATOM 641 N N . ALA A 1 87 ? 2.034 -4.380 -11.801 1.00 92.75 87 ALA A N 1
ATOM 642 C CA . ALA A 1 87 ? 1.971 -3.068 -12.455 1.00 92.75 87 ALA A CA 1
ATOM 643 C C . ALA A 1 87 ? 0.577 -2.412 -12.441 1.00 92.75 87 ALA A C 1
ATOM 645 O O . ALA A 1 87 ? 0.116 -1.860 -13.449 1.00 92.75 87 ALA A O 1
ATOM 646 N N . THR A 1 88 ? -0.127 -2.507 -11.314 1.00 95.19 88 THR A N 1
ATOM 647 C CA . THR A 1 88 ? -1.504 -2.033 -11.205 1.00 95.19 88 THR A CA 1
ATOM 648 C C . THR A 1 88 ? -1.634 -1.036 -10.060 1.00 95.19 88 THR A C 1
ATOM 650 O O . THR A 1 88 ? -1.297 -1.340 -8.923 1.00 95.19 88 THR A O 1
ATOM 653 N N . ALA A 1 89 ? -2.181 0.141 -10.355 1.00 95.88 89 ALA A N 1
ATOM 654 C CA . ALA A 1 89 ? -2.712 1.075 -9.369 1.00 95.88 89 ALA A CA 1
ATOM 655 C C . ALA A 1 89 ? -4.207 0.806 -9.161 1.00 95.88 89 ALA A C 1
ATOM 657 O O . ALA A 1 89 ? -4.945 0.605 -10.127 1.00 95.88 89 ALA A O 1
ATOM 658 N N . ALA A 1 90 ? -4.678 0.839 -7.922 1.00 96.94 90 ALA A N 1
ATOM 659 C CA . ALA A 1 90 ? -6.093 0.779 -7.602 1.00 96.94 90 ALA A CA 1
ATOM 660 C C . ALA A 1 90 ? -6.473 1.845 -6.581 1.00 96.94 90 ALA A C 1
ATOM 662 O O . ALA A 1 90 ? -5.769 2.085 -5.602 1.00 96.94 90 ALA A O 1
ATOM 663 N N . ILE A 1 91 ? -7.616 2.474 -6.823 1.00 97.19 91 ILE A N 1
ATOM 664 C CA . ILE A 1 91 ? -8.228 3.453 -5.939 1.00 97.19 91 ILE A CA 1
ATOM 665 C C . ILE A 1 91 ? -9.600 2.919 -5.574 1.00 97.19 91 ILE A C 1
ATOM 667 O O . ILE A 1 91 ? -10.431 2.665 -6.444 1.00 97.19 91 ILE A O 1
ATOM 671 N N . PHE A 1 92 ? -9.841 2.760 -4.284 1.00 94.94 92 PHE A N 1
ATOM 672 C CA . PHE A 1 92 ? -11.113 2.313 -3.747 1.00 94.94 92 PHE A CA 1
ATOM 673 C C . PHE A 1 92 ? -11.802 3.491 -3.062 1.00 94.94 92 PHE A C 1
ATOM 675 O O . PHE A 1 92 ? -11.161 4.212 -2.291 1.00 94.94 92 P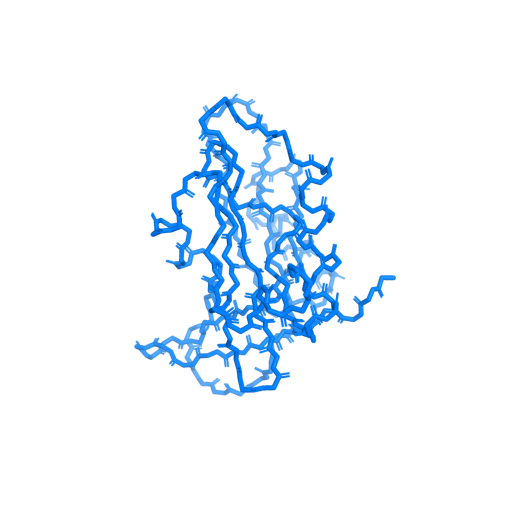HE A O 1
ATOM 682 N N . PRO A 1 93 ? -13.092 3.731 -3.348 1.00 93.06 93 PRO A N 1
ATOM 683 C CA . PRO A 1 93 ? -13.849 4.716 -2.608 1.00 93.06 93 PRO A CA 1
ATOM 684 C C . PRO A 1 93 ? -14.120 4.164 -1.208 1.00 93.06 93 PRO A C 1
ATOM 686 O O . PRO A 1 93 ? -14.530 3.014 -1.051 1.00 93.06 93 PRO A O 1
ATOM 689 N N . LEU A 1 94 ? -13.901 5.003 -0.210 1.00 89.31 94 LEU A N 1
ATOM 690 C CA . LEU A 1 94 ? -14.411 4.832 1.144 1.00 89.31 94 LEU A CA 1
ATOM 691 C C . LEU A 1 94 ? -15.535 5.863 1.344 1.00 89.31 94 LEU A C 1
ATOM 693 O O . LEU A 1 94 ? -15.889 6.560 0.391 1.00 89.31 94 LEU A O 1
ATOM 697 N N . ASP A 1 95 ? -16.081 5.983 2.556 1.00 85.69 95 ASP A N 1
ATOM 698 C CA . ASP A 1 95 ? -17.194 6.907 2.834 1.00 85.69 95 ASP A CA 1
ATOM 699 C C . ASP A 1 95 ? -16.872 8.352 2.410 1.00 85.69 95 ASP A C 1
ATOM 701 O O . ASP A 1 95 ? -17.440 8.867 1.450 1.00 85.69 95 ASP A O 1
ATOM 705 N N . ASN A 1 96 ? -15.906 8.990 3.079 1.00 87.50 96 ASN A N 1
ATOM 706 C CA . ASN A 1 96 ? -15.478 10.371 2.794 1.00 87.50 96 ASN A CA 1
ATOM 707 C C . ASN A 1 96 ? -14.028 10.464 2.297 1.00 87.50 96 ASN A C 1
ATOM 709 O O . ASN A 1 96 ? -13.482 11.554 2.129 1.00 87.50 96 ASN A O 1
ATOM 713 N N . LEU A 1 97 ? -13.386 9.317 2.098 1.00 92.88 97 LEU A N 1
ATOM 714 C CA . LEU A 1 97 ? -11.977 9.199 1.749 1.00 92.88 97 LEU A CA 1
ATOM 715 C C . LEU A 1 97 ? -11.820 8.243 0.568 1.00 92.88 97 LEU A C 1
ATOM 717 O O . LEU A 1 97 ? -12.761 7.595 0.113 1.00 92.88 97 LEU A O 1
ATOM 721 N N . TYR A 1 98 ? -10.598 8.145 0.082 1.00 94.44 98 TYR A N 1
ATOM 722 C CA . TYR A 1 98 ? -10.176 7.168 -0.899 1.00 94.44 98 TYR A CA 1
ATOM 723 C C . TYR A 1 98 ? -9.005 6.391 -0.326 1.00 94.44 98 TYR A C 1
ATOM 725 O O . TYR A 1 98 ? -8.193 6.939 0.420 1.00 94.44 98 TYR A O 1
ATOM 733 N N . TRP A 1 99 ? -8.916 5.122 -0.697 1.00 96.31 99 TRP A N 1
ATOM 734 C CA . TRP A 1 99 ? -7.753 4.298 -0.425 1.00 96.31 99 TRP A CA 1
ATOM 735 C C . TRP A 1 99 ? -7.047 3.967 -1.730 1.00 96.31 99 TRP A C 1
ATOM 737 O O . TRP A 1 99 ? -7.656 3.430 -2.652 1.00 96.31 99 TRP A O 1
ATOM 747 N N . PHE A 1 100 ? -5.768 4.303 -1.803 1.00 96.94 100 PHE A N 1
ATOM 748 C CA . PHE A 1 100 ? -4.894 4.006 -2.921 1.00 96.94 100 PHE A CA 1
ATOM 749 C C . PHE A 1 100 ? -3.902 2.913 -2.556 1.00 96.94 100 PHE A C 1
ATOM 751 O O . PHE A 1 100 ? -3.194 3.006 -1.557 1.00 96.94 100 PHE A O 1
ATOM 758 N N . VAL A 1 101 ? -3.827 1.900 -3.409 1.00 96.88 101 VAL A N 1
ATOM 759 C CA . VAL A 1 101 ? -2.910 0.769 -3.299 1.00 96.88 101 VAL A CA 1
ATOM 760 C C . VAL A 1 101 ? -2.349 0.459 -4.681 1.00 96.88 101 VAL A C 1
ATOM 762 O O . VAL A 1 101 ? -3.060 0.570 -5.679 1.00 96.88 101 VAL A O 1
ATOM 765 N N . ALA A 1 102 ? -1.073 0.098 -4.765 1.00 96.00 102 ALA A N 1
ATOM 766 C CA . ALA A 1 102 ? -0.437 -0.187 -6.040 1.00 96.00 102 ALA A CA 1
ATOM 767 C C . ALA A 1 102 ? 0.577 -1.319 -5.926 1.00 96.00 102 ALA A C 1
ATOM 769 O O . ALA A 1 102 ? 1.179 -1.529 -4.873 1.00 96.00 102 ALA A O 1
ATOM 770 N N . SER A 1 103 ? 0.781 -2.020 -7.034 1.00 93.50 103 SER A N 1
ATOM 771 C CA . SER A 1 103 ? 1.831 -3.016 -7.191 1.00 93.50 103 SER A CA 1
ATOM 772 C C . SER A 1 103 ? 2.936 -2.533 -8.128 1.00 93.50 103 SER A C 1
ATOM 774 O O . SER A 1 103 ? 2.702 -1.825 -9.110 1.00 93.50 103 SER A O 1
ATOM 776 N N . GLU A 1 104 ? 4.161 -2.935 -7.827 1.00 91.56 104 GLU A N 1
ATOM 777 C CA . GLU A 1 104 ? 5.320 -2.791 -8.699 1.00 91.56 104 GLU A CA 1
ATOM 778 C C . GLU A 1 104 ? 5.213 -3.746 -9.911 1.00 91.56 104 GLU A C 1
ATOM 780 O O . GLU A 1 104 ? 4.383 -4.670 -9.914 1.00 91.56 104 GLU A O 1
ATOM 785 N N . PRO A 1 105 ? 6.029 -3.561 -10.969 1.00 90.06 105 PRO A N 1
ATOM 786 C CA . PRO A 1 105 ? 6.008 -4.434 -12.147 1.00 90.06 105 PRO A CA 1
ATOM 787 C C . PRO A 1 105 ? 6.238 -5.921 -11.849 1.00 90.06 105 PRO A C 1
ATOM 789 O O . PRO A 1 105 ? 5.705 -6.780 -12.544 1.00 90.06 105 PRO A O 1
ATOM 792 N N . ASP A 1 106 ? 6.976 -6.237 -10.787 1.00 87.19 106 ASP A N 1
ATOM 793 C CA . ASP A 1 106 ? 7.226 -7.609 -10.331 1.00 87.19 106 ASP A CA 1
ATOM 794 C C . ASP A 1 106 ? 6.098 -8.196 -9.453 1.00 87.19 106 ASP A C 1
ATOM 796 O O . ASP A 1 106 ? 6.175 -9.361 -9.037 1.00 87.19 106 ASP A O 1
ATOM 800 N N . GLY A 1 107 ? 5.046 -7.413 -9.188 1.00 87.88 107 GLY A N 1
ATOM 801 C CA . GLY A 1 107 ? 3.889 -7.786 -8.378 1.00 87.88 107 GLY A CA 1
ATOM 802 C C . GLY A 1 107 ? 4.023 -7.514 -6.880 1.00 87.88 107 GLY A C 1
ATOM 803 O O . GLY A 1 107 ? 3.087 -7.819 -6.142 1.00 87.88 107 GLY A O 1
ATOM 804 N N . ARG A 1 108 ? 5.139 -6.949 -6.404 1.00 88.44 108 ARG A N 1
ATOM 805 C CA . ARG A 1 108 ? 5.273 -6.540 -4.997 1.00 88.44 108 ARG A CA 1
ATOM 806 C C . ARG A 1 108 ? 4.415 -5.314 -4.697 1.00 88.44 108 ARG A C 1
ATOM 808 O O . ARG A 1 108 ? 4.069 -4.555 -5.594 1.00 88.44 108 ARG A O 1
ATOM 815 N N . LEU A 1 109 ? 4.069 -5.109 -3.428 1.00 90.62 109 LEU A N 1
ATOM 816 C CA . LEU A 1 109 ? 3.395 -3.886 -2.988 1.00 90.62 109 LEU A CA 1
ATOM 817 C C . LEU A 1 109 ? 4.326 -2.676 -3.160 1.00 90.62 109 LEU A C 1
ATOM 819 O O . LEU A 1 109 ? 5.492 -2.741 -2.774 1.00 90.62 109 LEU A O 1
ATOM 823 N N . SER A 1 110 ? 3.803 -1.571 -3.688 1.00 90.81 110 SER A N 1
ATOM 824 C CA . SER A 1 110 ? 4.575 -0.338 -3.832 1.00 90.81 110 SER A CA 1
ATOM 825 C C . SER A 1 110 ? 4.717 0.414 -2.507 1.00 90.81 110 SER A C 1
ATOM 827 O O . SER A 1 110 ? 3.725 0.640 -1.807 1.00 90.81 110 SER A O 1
ATOM 829 N N . LEU A 1 111 ? 5.929 0.900 -2.220 1.00 89.56 111 LEU A N 1
ATOM 830 C CA . LEU A 1 111 ? 6.239 1.779 -1.079 1.00 89.56 111 LEU A CA 1
ATOM 831 C C . LEU A 1 111 ? 5.511 3.127 -1.133 1.00 89.56 111 LEU A C 1
ATOM 833 O O . LEU A 1 111 ? 5.325 3.779 -0.107 1.00 89.56 111 LEU A O 1
ATOM 837 N N . PHE A 1 112 ? 5.109 3.553 -2.330 1.00 91.31 112 PHE A N 1
ATOM 838 C CA . PHE A 1 112 ? 4.406 4.817 -2.554 1.00 91.31 112 PHE A CA 1
ATOM 839 C C . PHE A 1 112 ? 2.885 4.673 -2.429 1.00 91.31 112 PHE A C 1
ATOM 841 O O . PHE A 1 112 ? 2.149 5.613 -2.724 1.00 91.31 112 PHE A O 1
ATOM 848 N N . SER A 1 113 ? 2.411 3.499 -2.008 1.00 94.06 113 SER A N 1
ATOM 849 C CA . SER A 1 113 ? 0.995 3.156 -1.934 1.00 94.06 113 SER A CA 1
ATOM 850 C C . SER A 1 113 ? 0.540 2.843 -0.503 1.00 94.06 113 SER A C 1
ATOM 852 O O . SER A 1 113 ? 1.227 3.177 0.461 1.00 94.06 113 SER A O 1
ATOM 854 N N . ASP A 1 114 ? -0.655 2.262 -0.375 1.00 94.88 114 ASP A N 1
ATOM 855 C CA . ASP A 1 114 ? -1.387 2.084 0.881 1.00 94.88 114 ASP A CA 1
ATOM 856 C C . ASP A 1 114 ? -1.650 3.425 1.579 1.00 94.88 114 ASP A C 1
ATOM 858 O O . ASP A 1 114 ? -1.298 3.654 2.732 1.00 94.88 114 ASP A O 1
ATOM 862 N N . ILE A 1 115 ? -2.252 4.350 0.828 1.00 95.12 115 ILE A N 1
ATOM 863 C CA . ILE A 1 115 ? -2.561 5.710 1.267 1.00 95.12 115 ILE A CA 1
ATOM 864 C C . ILE A 1 115 ? -4.066 5.860 1.407 1.00 95.12 115 ILE A C 1
ATOM 866 O O . ILE A 1 115 ? -4.803 5.671 0.443 1.00 95.12 115 ILE A O 1
ATOM 870 N N . VAL A 1 116 ? -4.518 6.251 2.594 1.00 95.00 116 VAL A N 1
ATOM 871 C CA . VAL A 1 116 ? -5.907 6.639 2.841 1.00 95.00 116 VAL A CA 1
ATOM 872 C C . VAL A 1 116 ? -5.957 8.148 3.023 1.00 95.00 116 VAL A C 1
ATOM 874 O O . VAL A 1 116 ? -5.228 8.702 3.849 1.00 95.00 116 VAL A O 1
ATOM 877 N N . GLY A 1 117 ? -6.808 8.820 2.256 1.00 94.12 117 GLY A N 1
ATOM 878 C CA . GLY A 1 117 ? -6.892 10.273 2.306 1.00 94.12 117 GLY A CA 1
ATOM 879 C C . GLY A 1 117 ? -7.992 10.859 1.436 1.00 94.12 117 GLY A C 1
ATOM 880 O O . GLY A 1 117 ? -8.814 10.150 0.856 1.00 94.12 117 GLY A O 1
ATOM 881 N N . THR A 1 118 ? -8.014 12.184 1.355 1.00 93.31 118 THR A N 1
ATOM 882 C CA . THR A 1 118 ? -8.893 12.916 0.443 1.00 93.31 118 THR A CA 1
ATOM 883 C C . THR A 1 118 ? -8.530 12.623 -1.014 1.00 93.31 118 THR A C 1
ATOM 885 O O . THR A 1 118 ? -7.472 12.066 -1.320 1.00 93.31 118 THR A O 1
ATOM 888 N N . ARG A 1 119 ? -9.399 13.037 -1.944 1.00 92.06 119 ARG A N 1
ATOM 889 C CA . ARG A 1 119 ? -9.137 12.907 -3.384 1.00 92.06 119 ARG A CA 1
ATOM 890 C C . ARG A 1 119 ? -7.783 13.507 -3.773 1.00 92.06 119 ARG A C 1
ATOM 892 O O . ARG A 1 119 ? -7.018 12.849 -4.468 1.00 92.06 119 ARG A O 1
ATOM 899 N N . ASP A 1 120 ? -7.474 14.709 -3.293 1.00 92.31 120 ASP A N 1
ATOM 900 C CA . ASP A 1 120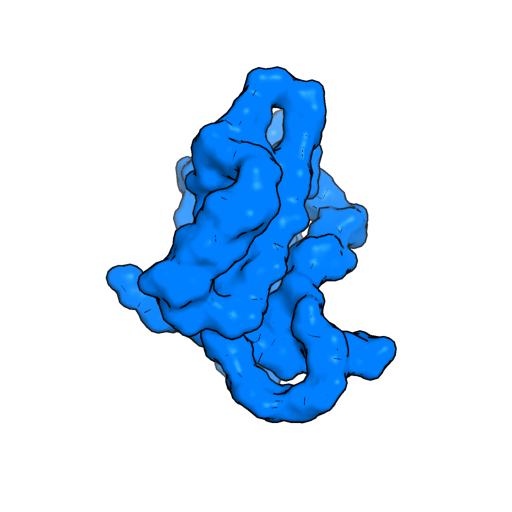 ? -6.239 15.412 -3.652 1.00 92.31 120 ASP A CA 1
ATOM 901 C C . ASP A 1 120 ? -4.996 14.711 -3.097 1.00 92.31 120 ASP A C 1
ATOM 903 O O . ASP A 1 120 ? -4.011 14.550 -3.815 1.00 92.31 120 ASP A O 1
ATOM 907 N N . GLN A 1 121 ? -5.062 14.216 -1.857 1.00 93.62 121 GLN A N 1
ATOM 908 C CA . GLN A 1 121 ? -3.978 13.435 -1.254 1.00 93.62 121 GLN A CA 1
ATOM 909 C C . GLN A 1 121 ? -3.719 12.142 -2.035 1.00 93.62 121 GLN A C 1
ATOM 911 O O . GLN A 1 121 ? -2.570 11.795 -2.304 1.00 93.62 121 GLN A O 1
ATOM 916 N N . VAL A 1 122 ? -4.782 11.446 -2.448 1.00 94.75 122 VAL A N 1
ATOM 917 C CA . VAL A 1 122 ? -4.653 10.230 -3.256 1.00 94.75 122 VAL A CA 1
ATOM 918 C C . VAL A 1 122 ? -4.136 10.532 -4.664 1.00 94.75 122 VAL A C 1
ATOM 920 O O . VAL A 1 122 ? -3.307 9.781 -5.169 1.00 94.75 122 VAL A O 1
ATOM 923 N N . ILE A 1 123 ? 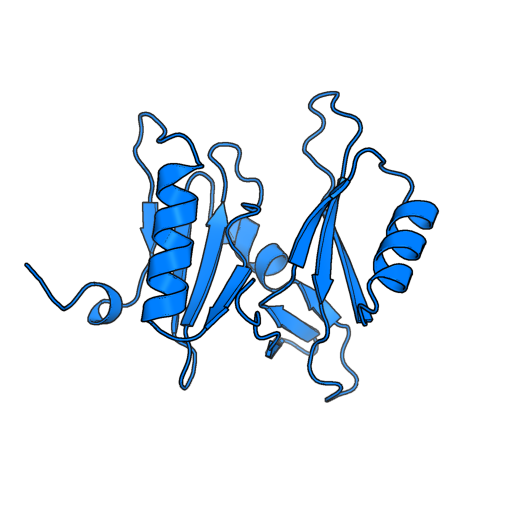-4.548 11.637 -5.292 1.00 93.75 123 ILE A N 1
ATOM 924 C CA . ILE A 1 123 ? -3.996 12.062 -6.590 1.00 93.75 123 ILE A CA 1
ATOM 925 C C . ILE A 1 123 ? -2.496 12.348 -6.471 1.00 93.75 123 ILE A C 1
ATOM 927 O O . ILE A 1 123 ? -1.727 11.935 -7.336 1.00 93.75 123 ILE A O 1
ATOM 931 N N . GLN A 1 124 ? -2.062 13.027 -5.407 1.00 94.25 124 GLN A N 1
ATOM 932 C CA . GLN A 1 124 ? -0.641 13.280 -5.161 1.00 94.25 124 GLN A CA 1
ATOM 933 C C . GLN A 1 124 ? 0.144 11.979 -4.962 1.00 94.25 124 GLN A C 1
ATOM 935 O O . GLN A 1 124 ? 1.219 11.825 -5.538 1.00 94.25 124 GLN A O 1
ATOM 940 N N . ALA A 1 125 ? -0.401 11.029 -4.199 1.00 94.00 125 ALA A N 1
ATOM 941 C CA . ALA A 1 125 ? 0.223 9.723 -4.002 1.00 94.00 125 ALA A CA 1
ATOM 942 C C . ALA A 1 125 ? 0.313 8.917 -5.307 1.00 94.00 125 ALA A C 1
ATOM 944 O O . ALA A 1 125 ? 1.362 8.348 -5.601 1.00 94.00 125 ALA A O 1
ATOM 945 N N . LEU A 1 126 ? -0.754 8.918 -6.115 1.00 94.69 126 LEU A N 1
ATOM 946 C CA . LEU A 1 126 ? -0.761 8.272 -7.425 1.00 94.69 126 LEU A CA 1
ATOM 947 C C . LEU A 1 126 ? 0.316 8.868 -8.337 1.00 94.69 126 LEU A C 1
ATOM 949 O O . LEU A 1 126 ? 1.083 8.111 -8.919 1.00 94.69 126 LEU A O 1
ATOM 953 N N . ARG A 1 127 ? 0.419 10.201 -8.416 1.00 94.19 127 ARG A N 1
ATOM 954 C CA . ARG A 1 127 ? 1.460 10.875 -9.211 1.00 94.19 127 ARG A CA 1
ATOM 955 C C . ARG A 1 127 ? 2.861 10.502 -8.743 1.00 94.19 127 ARG A C 1
ATOM 957 O O . ARG A 1 127 ? 3.697 10.156 -9.565 1.00 94.19 127 ARG A O 1
ATOM 964 N N . LEU A 1 128 ? 3.102 10.504 -7.431 1.00 93.88 128 LEU A N 1
ATOM 965 C CA . LEU A 1 128 ? 4.396 10.107 -6.879 1.00 93.88 128 LEU A CA 1
ATOM 966 C C . LEU A 1 128 ? 4.746 8.659 -7.249 1.00 93.88 128 LEU A C 1
ATOM 968 O O . LEU A 1 128 ? 5.875 8.387 -7.642 1.00 93.88 128 LEU A O 1
ATOM 972 N N . TYR A 1 129 ? 3.788 7.736 -7.152 1.00 93.75 129 TYR A N 1
ATOM 973 C CA . TYR A 1 129 ? 3.971 6.364 -7.621 1.00 93.75 129 TYR A CA 1
ATOM 974 C C . TYR A 1 129 ? 4.281 6.322 -9.125 1.00 93.75 129 TYR A C 1
ATOM 976 O O . TYR A 1 129 ? 5.216 5.646 -9.543 1.00 93.75 129 TYR A O 1
ATOM 984 N N . GLU A 1 130 ? 3.553 7.080 -9.945 1.00 92.25 130 GLU A N 1
ATOM 985 C CA . GLU A 1 130 ? 3.769 7.110 -11.391 1.00 92.25 130 GLU A CA 1
ATOM 986 C C . GLU A 1 130 ? 5.137 7.678 -11.788 1.00 92.25 130 GLU A C 1
ATOM 988 O O . GLU A 1 130 ? 5.742 7.169 -12.730 1.00 92.25 130 GLU A O 1
ATOM 993 N N . GLU A 1 131 ? 5.632 8.676 -11.054 1.00 93.25 131 GLU A N 1
ATOM 994 C CA . GLU A 1 131 ? 6.951 9.291 -11.234 1.00 93.25 131 GLU A CA 1
ATOM 995 C C . GLU A 1 131 ? 8.102 8.383 -10.784 1.00 93.25 131 GLU A C 1
ATOM 997 O O . GLU A 1 131 ? 9.202 8.453 -11.333 1.00 93.25 131 GLU A O 1
ATOM 1002 N N . ARG A 1 132 ? 7.884 7.565 -9.747 1.00 92.31 132 ARG A N 1
ATOM 1003 C CA . ARG A 1 132 ? 8.944 6.784 -9.088 1.00 92.31 132 ARG A CA 1
ATOM 1004 C C . ARG A 1 132 ? 8.999 5.325 -9.515 1.00 92.31 132 ARG A C 1
ATOM 1006 O O . ARG A 1 132 ? 10.050 4.707 -9.364 1.00 92.31 132 ARG A O 1
ATOM 1013 N N . THR A 1 133 ? 7.914 4.789 -10.057 1.00 88.88 133 THR A N 1
ATOM 1014 C CA . THR A 1 133 ? 7.853 3.410 -10.535 1.00 88.88 133 THR A CA 1
ATOM 1015 C C . THR A 1 133 ? 8.012 3.370 -12.057 1.00 88.88 133 THR A C 1
ATOM 1017 O O . THR A 1 133 ? 7.216 3.999 -12.765 1.00 88.88 133 THR A O 1
ATOM 1020 N N . PRO A 1 134 ? 8.968 2.583 -12.592 1.00 87.12 134 PRO A N 1
ATOM 1021 C CA . PRO A 1 134 ? 9.124 2.392 -14.030 1.00 87.12 134 PRO A CA 1
ATOM 1022 C C . PRO A 1 134 ? 7.817 1.973 -14.711 1.00 87.12 134 PRO A C 1
ATOM 1024 O O . PRO A 1 134 ? 7.065 1.141 -14.193 1.00 87.12 134 PRO A O 1
ATOM 1027 N N . LEU A 1 135 ? 7.543 2.548 -15.882 1.00 88.12 135 LEU A N 1
ATOM 1028 C CA . LEU A 1 135 ? 6.412 2.145 -16.711 1.00 88.12 135 LEU A CA 1
ATOM 1029 C C . LEU A 1 135 ? 6.800 0.875 -17.491 1.00 88.12 135 LEU A C 1
ATOM 1031 O O . LEU A 1 135 ? 7.736 0.937 -18.288 1.00 88.12 135 LEU A O 1
ATOM 1035 N N . PRO A 1 136 ? 6.128 -0.270 -17.281 1.00 86.81 136 PRO A N 1
ATOM 1036 C CA . PRO A 1 136 ? 6.403 -1.473 -18.063 1.00 86.81 136 PRO A CA 1
ATOM 1037 C C . PRO A 1 136 ? 5.923 -1.316 -19.512 1.00 86.81 136 PRO A C 1
ATOM 1039 O O . PRO A 1 136 ? 5.008 -0.539 -19.785 1.00 86.81 136 PRO A O 1
ATOM 1042 N N . GLU A 1 137 ? 6.481 -2.112 -20.429 1.00 86.12 137 GLU A N 1
ATOM 1043 C CA . GLU A 1 137 ? 6.136 -2.085 -21.864 1.00 86.12 137 GLU A CA 1
ATOM 1044 C C . GLU A 1 137 ? 4.642 -2.318 -22.129 1.00 86.12 137 GLU A C 1
ATOM 1046 O O . GLU A 1 137 ? 4.042 -1.645 -22.962 1.00 86.12 137 GLU A O 1
ATOM 1051 N N . ALA A 1 138 ? 4.015 -3.223 -21.371 1.00 86.38 138 ALA A N 1
ATOM 1052 C CA . ALA A 1 138 ? 2.579 -3.503 -21.455 1.00 86.38 138 ALA A CA 1
ATOM 1053 C C . ALA A 1 138 ? 1.692 -2.361 -20.913 1.00 86.38 138 ALA A C 1
ATOM 1055 O O . ALA A 1 138 ? 0.464 -2.447 -20.959 1.00 86.38 138 ALA A O 1
ATOM 1056 N N . GLY A 1 139 ? 2.301 -1.299 -20.384 1.00 87.94 139 GLY A N 1
ATOM 1057 C CA . GLY A 1 139 ? 1.622 -0.208 -19.710 1.00 87.94 139 GLY A CA 1
ATOM 1058 C C . GLY A 1 139 ? 1.191 -0.561 -18.286 1.00 87.94 139 GLY A C 1
ATOM 1059 O O . GLY A 1 139 ? 1.195 -1.710 -17.844 1.00 87.94 139 GLY A O 1
ATOM 1060 N N . ARG A 1 140 ? 0.819 0.476 -17.538 1.00 91.69 140 ARG A N 1
ATOM 1061 C CA . ARG A 1 140 ? 0.311 0.360 -16.170 1.00 91.69 140 ARG A CA 1
ATOM 1062 C C . ARG A 1 140 ? -1.209 0.308 -16.188 1.00 91.69 140 ARG A C 1
ATOM 1064 O O . ARG A 1 140 ? -1.863 1.171 -16.776 1.00 91.69 140 ARG A O 1
ATOM 1071 N N . ARG A 1 141 ? -1.785 -0.656 -15.475 1.00 93.75 141 ARG A N 1
ATOM 1072 C CA . ARG A 1 141 ? -3.234 -0.706 -15.262 1.00 93.75 141 ARG A CA 1
ATOM 1073 C C . ARG A 1 141 ? -3.611 0.224 -14.115 1.00 93.75 141 ARG A C 1
ATOM 1075 O O . ARG A 1 141 ? -2.931 0.264 -13.097 1.00 93.75 141 ARG A O 1
ATOM 1082 N N . CYS A 1 142 ? -4.709 0.962 -14.250 1.00 92.62 142 CYS A N 1
ATOM 1083 C CA . CYS A 1 142 ? -5.207 1.802 -13.164 1.00 92.62 142 CYS A CA 1
ATOM 1084 C C . CYS A 1 142 ? -6.722 1.647 -12.998 1.00 92.62 142 CYS A C 1
ATOM 1086 O O . CYS A 1 142 ? -7.502 2.055 -13.860 1.00 92.62 142 CYS A O 1
ATOM 1088 N N . LEU A 1 143 ? -7.111 1.039 -11.879 1.00 94.12 143 LEU A N 1
ATOM 1089 C CA . LEU A 1 143 ? -8.484 0.763 -11.477 1.00 94.12 143 LEU A CA 1
ATOM 1090 C C . LEU A 1 143 ? -8.958 1.894 -10.561 1.00 94.12 143 LEU A C 1
ATOM 1092 O O . LEU A 1 143 ? -8.401 2.101 -9.490 1.00 94.12 143 LEU A O 1
ATOM 1096 N N . ALA A 1 144 ? -9.973 2.648 -10.964 1.00 91.88 144 ALA A N 1
ATOM 1097 C CA . ALA A 1 144 ? -10.515 3.725 -10.140 1.00 91.88 144 ALA A CA 1
ATOM 1098 C C . ALA A 1 144 ? -12.024 3.868 -10.378 1.00 91.88 144 ALA A C 1
ATOM 1100 O O . ALA A 1 144 ? -12.500 3.519 -11.463 1.00 91.88 144 ALA A O 1
ATOM 1101 N N . PRO A 1 145 ? -12.795 4.413 -9.418 1.00 87.62 145 PRO A N 1
ATOM 1102 C CA . PRO A 1 145 ? -14.198 4.735 -9.637 1.00 87.62 145 PRO A CA 1
ATOM 1103 C C . PRO A 1 145 ? -14.334 5.690 -10.821 1.00 87.62 145 PRO A C 1
ATOM 1105 O O . PRO A 1 145 ? -13.531 6.615 -10.946 1.00 87.62 145 PRO A O 1
ATOM 1108 N N . GLY A 1 146 ? -15.378 5.543 -11.643 1.00 78.56 146 GLY A N 1
ATOM 1109 C CA . GLY A 1 146 ? -15.589 6.423 -12.805 1.00 78.56 146 GLY A CA 1
ATOM 1110 C C . GLY A 1 146 ? -15.565 7.918 -12.445 1.00 78.56 146 GLY A C 1
ATOM 1111 O O . GLY A 1 146 ? -14.944 8.720 -13.135 1.00 78.56 146 GLY A O 1
ATOM 1112 N N . ARG A 1 147 ? -16.122 8.277 -11.279 1.00 69.56 147 ARG A N 1
ATOM 1113 C CA . ARG A 1 147 ? -16.109 9.646 -10.727 1.00 69.56 147 ARG A CA 1
ATOM 1114 C C . ARG A 1 147 ? -14.730 10.160 -10.293 1.00 69.56 147 ARG A C 1
ATOM 1116 O O . ARG A 1 147 ? -14.551 11.360 -10.142 1.00 69.56 147 ARG A O 1
ATOM 1123 N N . PHE A 1 148 ? -13.747 9.285 -10.081 1.00 73.00 148 PHE A N 1
ATOM 1124 C CA . PHE A 1 148 ? -12.417 9.686 -9.616 1.00 73.00 148 PHE A CA 1
ATOM 1125 C C . PHE A 1 148 ? -11.609 10.375 -10.723 1.00 73.00 148 PHE A C 1
ATOM 1127 O O . PHE A 1 148 ? -10.906 11.347 -10.453 1.00 73.00 148 PHE A O 1
ATOM 1134 N N . ARG A 1 149 ? -11.769 9.927 -11.975 1.00 61.56 149 ARG A N 1
ATOM 1135 C CA . ARG A 1 149 ? -11.115 10.505 -13.164 1.00 61.56 149 ARG A CA 1
ATOM 1136 C C . ARG A 1 149 ? -11.884 11.680 -13.792 1.00 61.56 149 ARG A C 1
ATOM 1138 O O . ARG A 1 149 ? -11.381 12.303 -14.718 1.00 61.56 149 ARG A O 1
ATOM 1145 N N . GLY A 1 150 ? -13.080 12.002 -13.297 1.00 47.09 150 GLY A N 1
ATOM 1146 C CA . GLY A 1 150 ? -13.946 13.044 -13.854 1.00 47.09 150 GLY A CA 1
ATOM 1147 C C . GLY A 1 150 ? -13.689 14.433 -13.269 1.00 47.09 150 GLY A C 1
ATOM 1148 O O . GLY A 1 150 ? -14.372 14.830 -12.334 1.00 47.09 150 GLY A O 1
ATOM 1149 N N . ALA A 1 151 ? -12.706 15.148 -13.819 1.00 36.50 151 ALA A N 1
ATOM 1150 C CA . ALA A 1 151 ? -12.662 16.613 -13.930 1.00 36.50 151 ALA A CA 1
ATOM 1151 C C . ALA A 1 151 ? -11.495 16.966 -14.871 1.00 36.50 151 ALA A C 1
ATOM 1153 O O . ALA A 1 151 ? -10.360 17.088 -14.415 1.00 36.50 151 ALA A O 1
ATOM 1154 N N . GLY A 1 152 ? -11.770 17.043 -16.178 1.00 41.50 152 GLY A N 1
ATOM 1155 C CA . GLY A 1 152 ? -10.783 17.366 -17.216 1.00 41.50 152 GLY A CA 1
ATOM 1156 C C . GLY A 1 152 ? -10.515 16.229 -18.206 1.00 41.50 152 GLY A C 1
ATOM 1157 O O . GLY A 1 152 ? -9.428 15.658 -18.214 1.00 41.50 152 GLY A O 1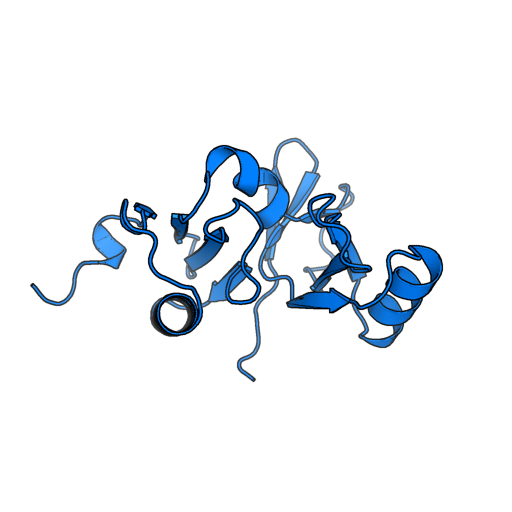
ATOM 1158 N N . GLN A 1 153 ? -11.517 15.905 -19.025 1.00 34.31 153 GLN A N 1
ATOM 1159 C CA . GLN A 1 153 ? -11.301 15.793 -20.471 1.00 34.31 153 GLN A CA 1
ATOM 1160 C C . GLN A 1 153 ? -11.853 17.074 -21.088 1.00 34.31 153 GLN A C 1
ATOM 1162 O O . GLN A 1 153 ? -12.880 17.550 -20.545 1.00 34.31 153 GLN A O 1
#

InterPro domains:
  IPR009663 Pilin accessory predicted [PF06864] (17-148)

Foldseek 3Di:
DPDFDWEFDQDPQATAIFRWQKDKAQAPPPVVQVVVLVVVVFPDWDWDDDPPPVRHIIIITTDHYDPDDDGHYDHPLVVCLVVQAAQEWEWDDDDQWIAIWHHANVSHTDSLHRGIGHLVRNVVSVVVCVVPGDADPVGHHYHYDPVSPPDDD

pLDDT: mean 81.74, std 14.08, range [34.31, 97.19]

Radius of gyration: 15.56 Å; chains: 1; bounding box: 36×32×41 Å

Organism: NCBI:txid2500153